Protein AF-A0A017SUZ9-F1 (afdb_monomer)

Sequence (168 aa):
MDVQIIYPERRPVWQGVAPHAGSNPLCAVPVLDVAAHLEAFRHGGAYILPESHFHRFVRGRATLGDPTGQFMATCATMDGILAACAGRVALLKRWLGIPPSTWNEPLYRVDVREPLRYRARLPTGAERGANAAFLRGGFTCGGLPEIVTDPFPSSAATISALFPGPQR

Organism: NCBI:txid1192034

Structure (mmCIF, N/CA/C/O backbone):
data_AF-A0A017SUZ9-F1
#
_entry.id   AF-A0A017SUZ9-F1
#
loop_
_atom_site.group_PDB
_atom_site.id
_atom_site.type_symbol
_atom_site.label_atom_id
_atom_site.label_alt_id
_atom_site.label_comp_id
_atom_site.label_asym_id
_atom_site.label_entity_id
_atom_site.label_seq_id
_atom_site.pdbx_PDB_ins_code
_atom_site.Cartn_x
_atom_site.Cartn_y
_atom_site.Cartn_z
_atom_site.occupancy
_atom_site.B_iso_or_equiv
_atom_site.auth_seq_id
_atom_site.auth_comp_id
_atom_site.auth_asym_id
_atom_site.auth_atom_id
_atom_site.pdbx_PDB_model_num
ATOM 1 N N . MET A 1 1 ? 46.407 -35.094 1.528 1.00 39.59 1 MET A N 1
ATOM 2 C CA . MET A 1 1 ? 46.984 -33.846 0.988 1.00 39.59 1 MET A CA 1
ATOM 3 C C . MET A 1 1 ? 45.814 -32.913 0.765 1.00 39.59 1 MET A C 1
ATOM 5 O O . MET A 1 1 ? 45.142 -33.031 -0.249 1.00 39.59 1 MET A O 1
ATOM 9 N N . ASP A 1 2 ? 45.507 -32.102 1.774 1.00 31.84 2 ASP A N 1
ATOM 10 C CA . ASP A 1 2 ? 44.379 -31.170 1.770 1.00 31.84 2 ASP A CA 1
ATOM 11 C C . ASP A 1 2 ? 44.820 -29.819 1.211 1.00 31.84 2 ASP A C 1
ATOM 13 O O . ASP A 1 2 ? 45.823 -29.256 1.650 1.00 31.84 2 ASP A O 1
ATOM 17 N N . VAL A 1 3 ? 44.067 -29.298 0.243 1.00 33.66 3 VAL A N 1
ATOM 18 C CA . VAL A 1 3 ? 44.241 -27.947 -0.301 1.00 33.66 3 VAL A CA 1
ATOM 19 C C . VAL A 1 3 ? 43.093 -27.087 0.218 1.00 33.66 3 VAL A C 1
ATOM 21 O O . VAL A 1 3 ? 41.942 -27.273 -0.171 1.00 33.66 3 VAL A O 1
ATOM 24 N N . GLN A 1 4 ? 43.410 -26.141 1.105 1.00 31.12 4 GLN A N 1
ATOM 25 C CA . GLN A 1 4 ? 42.502 -25.064 1.495 1.00 31.12 4 GLN A CA 1
ATOM 26 C C . GLN A 1 4 ? 42.505 -23.966 0.423 1.00 31.12 4 GLN A C 1
ATOM 28 O O . GLN A 1 4 ? 43.560 -23.454 0.051 1.00 31.12 4 GLN A O 1
ATOM 33 N N . ILE A 1 5 ? 41.318 -23.587 -0.055 1.00 36.19 5 ILE A N 1
ATOM 34 C CA . ILE A 1 5 ? 41.118 -22.453 -0.965 1.00 36.19 5 ILE A CA 1
ATOM 35 C C . ILE A 1 5 ? 40.843 -21.202 -0.122 1.00 36.19 5 ILE A C 1
ATOM 37 O O . ILE A 1 5 ? 39.828 -21.117 0.565 1.00 36.19 5 ILE A O 1
ATOM 41 N N . ILE A 1 6 ? 41.756 -20.233 -0.188 1.00 34.44 6 ILE A N 1
ATOM 42 C CA . ILE A 1 6 ? 41.632 -18.897 0.409 1.00 34.44 6 ILE A CA 1
ATOM 43 C C . ILE A 1 6 ? 41.013 -17.965 -0.644 1.00 34.44 6 ILE A C 1
ATOM 45 O O . ILE A 1 6 ? 41.578 -17.805 -1.725 1.00 34.44 6 ILE A O 1
ATOM 49 N N . TYR A 1 7 ? 39.882 -17.323 -0.339 1.00 29.50 7 TYR A N 1
ATOM 50 C CA . TYR A 1 7 ? 39.333 -16.228 -1.153 1.00 29.50 7 TYR A CA 1
ATOM 51 C C . TYR A 1 7 ? 39.789 -14.870 -0.591 1.00 29.50 7 TYR A C 1
ATOM 53 O O . TYR A 1 7 ? 39.617 -14.640 0.606 1.00 29.50 7 TYR A O 1
ATOM 61 N N . PRO A 1 8 ? 40.330 -13.945 -1.408 1.00 34.38 8 PRO A N 1
ATOM 62 C CA . PRO A 1 8 ? 40.618 -12.588 -0.960 1.00 34.38 8 PRO A CA 1
ATOM 63 C C . PRO A 1 8 ? 39.375 -11.690 -1.066 1.00 34.38 8 PRO A C 1
ATOM 65 O O . PRO A 1 8 ? 38.715 -11.632 -2.106 1.00 34.38 8 PRO A O 1
ATOM 68 N N . GLU A 1 9 ? 39.091 -10.939 0.000 1.00 37.06 9 GLU A N 1
ATOM 69 C CA . GLU A 1 9 ? 38.116 -9.846 0.007 1.00 37.06 9 GLU A CA 1
ATOM 70 C C . GLU A 1 9 ? 38.502 -8.768 -1.022 1.00 37.06 9 GLU A C 1
ATOM 72 O O . GLU A 1 9 ? 39.598 -8.207 -0.981 1.00 37.06 9 GLU A O 1
ATOM 77 N N . ARG A 1 10 ? 37.582 -8.424 -1.931 1.00 36.75 10 ARG A N 1
ATOM 78 C CA . ARG A 1 10 ? 37.679 -7.217 -2.762 1.00 36.75 10 ARG A CA 1
ATOM 79 C C . ARG A 1 10 ? 36.547 -6.265 -2.399 1.00 36.75 10 ARG A C 1
ATOM 81 O O . ARG A 1 10 ? 35.397 -6.488 -2.763 1.00 36.75 10 ARG A O 1
ATOM 88 N N . ARG A 1 11 ? 36.887 -5.178 -1.703 1.00 30.95 11 ARG A N 1
ATOM 89 C CA . ARG A 1 11 ? 36.020 -4.001 -1.568 1.00 30.95 11 ARG A CA 1
ATOM 90 C C . ARG A 1 11 ? 36.032 -3.217 -2.886 1.00 30.95 11 ARG A C 1
ATOM 92 O O . ARG A 1 11 ? 37.127 -2.910 -3.359 1.00 30.95 11 ARG A O 1
ATOM 99 N N . PRO A 1 12 ? 34.885 -2.819 -3.460 1.00 34.09 12 PRO A N 1
ATOM 100 C CA . PRO A 1 12 ? 34.882 -1.790 -4.482 1.00 34.09 12 PRO A CA 1
ATOM 101 C C . PRO A 1 12 ? 34.879 -0.407 -3.824 1.00 34.09 12 PRO A C 1
ATOM 103 O O . PRO A 1 12 ? 34.010 -0.071 -3.020 1.00 34.09 12 PRO A O 1
ATOM 106 N N . VAL A 1 13 ? 35.880 0.388 -4.191 1.00 29.38 13 VAL A N 1
ATOM 107 C CA . VAL A 1 13 ? 35.934 1.836 -3.988 1.00 29.38 13 VAL A CA 1
ATOM 108 C C . VAL A 1 13 ? 35.026 2.473 -5.041 1.00 29.38 13 VAL A C 1
ATOM 110 O O . VAL A 1 13 ? 35.291 2.326 -6.230 1.00 29.38 13 VAL A O 1
ATOM 113 N N . TRP A 1 14 ? 33.980 3.189 -4.627 1.00 30.53 14 TRP A N 1
ATOM 114 C CA . TRP A 1 14 ? 33.217 4.065 -5.521 1.00 30.53 14 TRP A CA 1
ATOM 115 C C . TRP A 1 14 ? 33.571 5.523 -5.222 1.00 30.53 14 TRP A C 1
ATOM 117 O O . TRP A 1 14 ? 33.197 6.069 -4.185 1.00 30.53 14 TRP A O 1
ATOM 127 N N . GLN A 1 15 ? 34.329 6.138 -6.134 1.00 27.66 15 GLN A N 1
ATOM 128 C CA . GLN A 1 15 ? 34.537 7.583 -6.209 1.00 27.66 15 GLN A CA 1
ATOM 129 C C . GLN A 1 15 ? 33.489 8.198 -7.150 1.00 27.66 15 GLN A C 1
ATOM 131 O O . GLN A 1 15 ? 33.352 7.748 -8.282 1.00 27.66 15 GLN A O 1
ATOM 136 N N . GLY A 1 16 ? 32.814 9.254 -6.679 1.00 29.70 16 GLY A N 1
ATOM 137 C CA . GLY A 1 16 ? 32.146 10.275 -7.499 1.00 29.70 16 GLY A CA 1
ATOM 138 C C . GLY A 1 16 ? 30.773 9.908 -8.072 1.00 29.70 16 GLY A C 1
ATOM 139 O O . GLY A 1 16 ? 30.686 9.259 -9.101 1.00 29.70 16 GLY A O 1
ATOM 140 N N . VAL A 1 17 ? 29.687 10.332 -7.421 1.00 30.45 17 VAL A N 1
ATOM 141 C CA . VAL A 1 17 ? 28.897 11.557 -7.688 1.00 30.45 17 VAL A CA 1
ATOM 142 C C . VAL A 1 17 ? 27.798 11.569 -6.619 1.00 30.45 17 VAL A C 1
ATOM 144 O O . VAL A 1 17 ? 26.992 10.647 -6.544 1.00 30.45 17 VAL A O 1
ATOM 147 N N . ALA A 1 18 ? 27.776 12.580 -5.751 1.00 35.94 18 ALA A N 1
ATOM 148 C CA . ALA A 1 18 ? 26.728 12.717 -4.744 1.00 35.94 18 ALA A CA 1
ATOM 149 C C . ALA A 1 18 ? 25.444 13.267 -5.388 1.00 35.94 18 ALA A C 1
ATOM 151 O O . ALA A 1 18 ? 25.492 14.358 -5.959 1.00 35.94 18 ALA A O 1
ATOM 152 N N . PRO A 1 19 ? 24.280 12.608 -5.259 1.00 36.91 19 PRO A N 1
ATOM 153 C CA . PRO A 1 19 ? 23.023 13.326 -5.278 1.00 36.91 19 PRO A CA 1
ATOM 154 C C . PRO A 1 19 ? 22.794 13.896 -3.876 1.00 36.91 19 PRO A C 1
ATOM 156 O O . PRO A 1 19 ? 23.006 13.217 -2.871 1.00 36.91 19 PRO A O 1
ATOM 159 N N . HIS A 1 20 ? 22.377 15.157 -3.802 1.00 37.03 20 HIS A N 1
ATOM 160 C CA . HIS A 1 20 ? 21.958 15.810 -2.566 1.00 37.03 20 HIS A CA 1
ATOM 161 C C . HIS A 1 20 ? 20.709 15.121 -1.987 1.00 37.03 20 HIS A C 1
ATOM 163 O O . HIS A 1 20 ? 19.588 15.594 -2.142 1.00 37.03 20 HIS A O 1
ATOM 169 N N . ALA A 1 21 ? 20.902 13.984 -1.322 1.00 41.47 21 ALA A N 1
ATOM 170 C CA . ALA A 1 21 ? 19.959 13.432 -0.371 1.00 41.47 21 ALA A CA 1
ATOM 171 C C . ALA A 1 21 ? 20.215 14.140 0.961 1.00 41.47 21 ALA A C 1
ATOM 173 O O . ALA A 1 21 ? 21.327 14.091 1.491 1.00 41.47 21 ALA A O 1
ATOM 174 N N . GLY A 1 22 ? 19.199 14.824 1.490 1.00 40.34 22 GLY A N 1
ATOM 175 C CA . GLY A 1 22 ? 19.220 15.285 2.873 1.00 40.34 22 GLY A CA 1
ATOM 176 C C . GLY A 1 22 ? 19.655 14.125 3.768 1.00 40.34 22 GLY A C 1
ATOM 177 O O . GLY A 1 22 ? 19.117 13.024 3.678 1.00 40.34 22 GLY A O 1
ATOM 178 N N . SER A 1 23 ? 20.694 14.360 4.557 1.00 41.84 23 SER A N 1
ATOM 179 C CA . SER A 1 23 ? 21.449 13.384 5.338 1.00 41.84 23 SER A CA 1
ATOM 180 C C . SER A 1 2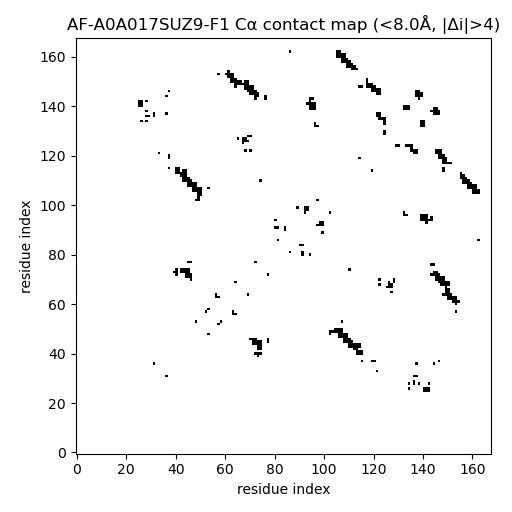3 ? 20.607 12.738 6.445 1.00 41.84 23 SER A C 1
ATOM 182 O O . SER A 1 23 ? 20.750 13.067 7.620 1.00 41.84 23 SER A O 1
ATOM 184 N N . ASN A 1 24 ? 19.721 11.813 6.074 1.00 48.78 24 ASN A N 1
ATOM 185 C CA . ASN A 1 24 ? 19.112 10.855 6.985 1.00 48.78 24 ASN A CA 1
ATOM 186 C C . ASN A 1 24 ? 19.775 9.484 6.749 1.00 48.78 24 ASN A C 1
ATOM 188 O O . ASN A 1 24 ? 19.545 8.882 5.701 1.00 48.78 24 ASN A O 1
ATOM 192 N N . PRO A 1 25 ? 20.588 8.967 7.688 1.00 52.00 25 PRO A N 1
ATOM 193 C CA . PRO A 1 25 ? 21.258 7.673 7.534 1.00 52.00 25 PRO A CA 1
ATOM 194 C C . PRO A 1 25 ? 20.288 6.480 7.442 1.00 52.00 25 PRO A C 1
ATOM 196 O O . PRO A 1 25 ? 20.710 5.394 7.060 1.00 52.00 25 PRO A O 1
ATOM 199 N N . LEU A 1 26 ? 18.993 6.675 7.728 1.00 49.41 26 LEU A N 1
ATOM 200 C CA . LEU A 1 26 ? 17.940 5.680 7.477 1.00 49.41 26 LEU A CA 1
ATOM 201 C C . LEU A 1 26 ? 17.598 5.514 5.982 1.00 49.41 26 LEU A C 1
ATOM 203 O O . LEU A 1 26 ? 16.946 4.546 5.616 1.00 49.41 26 LEU A O 1
ATOM 207 N N . CYS A 1 27 ? 18.046 6.433 5.121 1.00 51.75 27 CYS A N 1
ATOM 208 C CA . CYS A 1 27 ? 17.716 6.476 3.694 1.00 51.75 27 CYS A CA 1
ATOM 209 C C . CYS A 1 27 ? 18.763 5.800 2.783 1.00 51.75 27 CYS A C 1
ATOM 211 O O . CYS A 1 27 ? 18.738 6.002 1.569 1.00 51.75 27 CYS A O 1
ATOM 213 N N . ALA A 1 28 ? 19.721 5.046 3.331 1.00 56.34 28 ALA A N 1
ATOM 214 C CA . ALA A 1 28 ? 20.692 4.313 2.520 1.00 56.34 28 ALA A CA 1
ATOM 215 C C . ALA A 1 28 ? 20.024 3.099 1.850 1.00 56.34 28 ALA A C 1
ATOM 217 O O . ALA A 1 28 ? 19.391 2.290 2.525 1.00 56.34 28 ALA A O 1
ATOM 218 N N . VAL A 1 29 ? 20.179 2.961 0.530 1.00 57.81 29 VAL A N 1
ATOM 219 C CA . VAL A 1 29 ? 19.529 1.898 -0.252 1.00 57.81 29 VAL A CA 1
ATOM 220 C C . VAL A 1 29 ? 20.558 0.818 -0.620 1.00 57.81 29 VAL A C 1
ATOM 222 O O . VAL A 1 29 ? 21.597 1.159 -1.192 1.00 57.81 29 VAL A O 1
ATOM 225 N N . PRO A 1 30 ? 20.328 -0.468 -0.295 1.00 64.12 30 PRO A N 1
ATOM 226 C CA . PRO A 1 30 ? 21.228 -1.553 -0.685 1.00 64.12 30 PRO A CA 1
ATOM 227 C C . PRO A 1 30 ? 21.167 -1.833 -2.197 1.00 64.12 30 PRO A C 1
ATOM 229 O O . PRO A 1 30 ? 20.215 -1.454 -2.879 1.00 64.12 30 PRO A O 1
ATOM 232 N N . VAL A 1 31 ? 22.174 -2.540 -2.728 1.00 66.31 31 VAL A N 1
ATOM 233 C CA . VAL A 1 31 ? 22.091 -3.129 -4.078 1.00 66.31 31 VAL A CA 1
ATOM 234 C C . VAL A 1 31 ? 20.931 -4.123 -4.093 1.00 66.31 31 VAL A C 1
ATOM 236 O O . VAL A 1 31 ? 20.873 -5.011 -3.244 1.00 66.31 31 VAL A O 1
ATOM 239 N N . LEU A 1 32 ? 20.010 -3.960 -5.043 1.00 80.12 32 LEU A N 1
ATOM 240 C CA . LEU A 1 32 ? 18.763 -4.711 -5.076 1.00 80.12 32 LEU A CA 1
ATOM 241 C C . LEU A 1 32 ? 18.797 -5.852 -6.097 1.00 80.12 32 LEU A C 1
ATOM 243 O O . LEU A 1 32 ? 18.943 -5.611 -7.295 1.00 80.12 32 LEU A O 1
ATOM 247 N N . ASP A 1 33 ? 18.556 -7.078 -5.631 1.00 89.38 33 ASP A N 1
ATOM 248 C CA . ASP A 1 33 ? 18.053 -8.153 -6.488 1.00 89.38 33 ASP A CA 1
ATOM 249 C C . ASP A 1 33 ? 16.550 -7.940 -6.704 1.00 89.38 33 ASP A C 1
ATOM 251 O O . ASP A 1 33 ? 15.731 -8.157 -5.809 1.00 89.38 33 ASP A O 1
ATOM 255 N N . VAL A 1 34 ? 16.190 -7.480 -7.902 1.00 90.00 34 VAL A N 1
ATOM 256 C CA . VAL A 1 34 ? 14.806 -7.138 -8.248 1.00 90.00 34 VAL A CA 1
ATOM 257 C C . VAL A 1 34 ? 13.893 -8.363 -8.212 1.00 90.00 34 VAL A C 1
ATOM 259 O O . VAL A 1 34 ? 12.739 -8.242 -7.804 1.00 90.00 34 VAL A O 1
ATOM 262 N N . ALA A 1 35 ? 14.384 -9.536 -8.616 1.00 92.12 35 ALA A N 1
ATOM 263 C CA . ALA A 1 35 ? 13.568 -10.744 -8.645 1.00 92.12 35 ALA A CA 1
ATOM 264 C C . ALA A 1 35 ? 13.239 -11.197 -7.220 1.00 92.12 35 ALA A C 1
ATOM 266 O O . ALA A 1 35 ? 12.069 -11.397 -6.896 1.00 92.12 35 ALA A O 1
ATOM 267 N N . ALA A 1 36 ? 14.251 -11.265 -6.350 1.00 92.31 36 ALA A N 1
ATOM 268 C CA . ALA A 1 36 ? 14.053 -11.589 -4.939 1.00 92.31 36 ALA A CA 1
ATOM 269 C C . ALA A 1 36 ? 13.160 -10.556 -4.228 1.00 92.31 36 ALA A C 1
ATOM 271 O O . ALA A 1 36 ? 12.312 -10.921 -3.413 1.00 92.31 36 ALA A O 1
ATOM 272 N N . HIS A 1 37 ? 13.308 -9.271 -4.569 1.00 94.38 37 HIS A N 1
ATOM 273 C CA . HIS A 1 37 ? 12.487 -8.198 -4.008 1.00 94.38 37 HIS A CA 1
ATOM 274 C C . HIS A 1 37 ? 11.010 -8.343 -4.351 1.00 94.38 37 HIS A C 1
ATOM 276 O O . HIS A 1 37 ? 10.160 -8.262 -3.469 1.00 94.38 37 HIS A O 1
ATOM 282 N N . LEU A 1 38 ? 10.692 -8.574 -5.628 1.00 95.94 38 LEU A N 1
ATOM 283 C CA . LEU A 1 38 ? 9.312 -8.793 -6.056 1.00 95.94 38 LEU A CA 1
ATOM 284 C C . LEU A 1 38 ? 8.747 -10.078 -5.441 1.00 95.94 38 LEU A C 1
ATOM 286 O O . LEU A 1 38 ? 7.605 -10.082 -4.987 1.00 95.94 38 LEU A O 1
ATOM 290 N N . GLU A 1 39 ? 9.545 -11.142 -5.344 1.00 95.06 39 GLU A N 1
ATOM 291 C CA . GLU A 1 39 ? 9.103 -12.414 -4.765 1.00 95.06 39 GLU A CA 1
ATOM 292 C C . GLU A 1 39 ? 8.674 -12.281 -3.293 1.00 95.06 39 GLU A C 1
ATOM 294 O O . GLU A 1 39 ? 7.766 -12.990 -2.853 1.00 95.06 39 GLU A O 1
ATOM 299 N N . ALA A 1 40 ? 9.211 -11.309 -2.545 1.00 96.00 40 ALA A N 1
ATOM 300 C CA . ALA A 1 40 ? 8.761 -11.006 -1.183 1.00 96.00 40 ALA A CA 1
ATOM 301 C C . ALA A 1 40 ? 7.257 -10.653 -1.098 1.00 96.00 40 ALA A C 1
ATOM 303 O O . ALA A 1 40 ? 6.637 -10.809 -0.046 1.00 96.00 40 ALA A O 1
ATOM 304 N N . PHE A 1 41 ? 6.646 -10.227 -2.208 1.00 98.00 41 PHE A N 1
ATOM 305 C CA . PHE A 1 41 ? 5.225 -9.883 -2.306 1.00 98.00 41 PHE A CA 1
ATOM 306 C C . PHE A 1 41 ? 4.334 -11.056 -2.739 1.00 98.00 41 PHE A C 1
ATOM 308 O O . PHE A 1 41 ? 3.117 -10.882 -2.858 1.00 98.00 41 PHE A O 1
ATOM 315 N N . ARG A 1 42 ? 4.891 -12.266 -2.920 1.00 97.19 42 ARG A N 1
ATOM 316 C CA . ARG A 1 42 ? 4.139 -13.508 -3.199 1.00 97.19 42 ARG A CA 1
ATOM 317 C C . ARG A 1 42 ? 2.932 -13.682 -2.279 1.00 97.19 42 ARG A C 1
ATOM 319 O O . ARG A 1 42 ? 1.876 -14.130 -2.717 1.00 97.19 42 ARG A O 1
ATOM 326 N N . HIS A 1 43 ? 3.106 -13.359 -1.000 1.00 96.75 43 HIS A N 1
ATOM 327 C CA . HIS A 1 43 ? 2.114 -13.604 0.047 1.00 96.75 43 HIS A CA 1
ATOM 328 C C . HIS A 1 43 ? 1.195 -12.407 0.326 1.00 96.75 43 HIS A C 1
ATOM 330 O O . HIS A 1 43 ? 0.417 -12.447 1.275 1.00 96.75 43 HIS A O 1
ATOM 336 N N . GLY A 1 44 ? 1.243 -11.369 -0.511 1.00 98.00 44 GLY A N 1
ATOM 337 C CA . GLY A 1 44 ? 0.355 -10.215 -0.417 1.00 98.00 44 GLY A CA 1
ATOM 338 C C . GLY A 1 44 ? 1.091 -8.893 -0.243 1.00 98.00 44 GLY A C 1
ATOM 339 O O . GLY A 1 44 ? 2.207 -8.828 0.280 1.00 98.00 44 GLY A O 1
ATOM 340 N N . GLY A 1 45 ? 0.428 -7.831 -0.692 1.00 98.44 45 GLY A N 1
ATOM 341 C CA . GLY A 1 45 ? 0.857 -6.450 -0.511 1.00 98.44 45 GLY A CA 1
ATOM 342 C C . GLY A 1 45 ? -0.132 -5.710 0.378 1.00 98.44 45 GLY A C 1
ATOM 343 O O . GLY A 1 45 ? -1.321 -6.002 0.346 1.00 98.44 45 GLY A O 1
ATOM 344 N N . ALA A 1 46 ? 0.341 -4.747 1.154 1.00 98.44 46 ALA A N 1
ATOM 345 C CA . ALA A 1 46 ? -0.483 -3.934 2.026 1.00 98.44 46 ALA A CA 1
ATOM 346 C C . ALA A 1 46 ? -0.130 -2.456 1.886 1.00 98.44 46 ALA A C 1
ATOM 348 O O . ALA A 1 46 ? 1.035 -2.080 1.735 1.00 98.44 46 ALA A O 1
ATOM 349 N N . TYR A 1 47 ? -1.143 -1.606 1.990 1.00 97.94 47 TYR A N 1
ATOM 350 C CA . TYR A 1 47 ? -0.956 -0.166 2.106 1.00 97.94 47 TYR A CA 1
ATOM 351 C C . TYR A 1 47 ? -1.951 0.433 3.092 1.00 97.94 47 TYR A C 1
ATOM 353 O O . TYR A 1 47 ? -2.983 -0.158 3.416 1.00 97.94 47 TYR A O 1
ATOM 361 N N . ILE A 1 48 ? -1.602 1.611 3.599 1.00 97.44 48 ILE A N 1
ATOM 362 C CA . ILE A 1 48 ? -2.416 2.360 4.550 1.00 97.44 48 ILE A CA 1
ATOM 363 C C . ILE A 1 48 ? -2.845 3.660 3.895 1.00 97.44 48 ILE A C 1
ATOM 365 O O . ILE A 1 48 ? -2.090 4.280 3.145 1.00 97.44 48 ILE A O 1
ATOM 369 N N . LEU A 1 49 ? -4.073 4.061 4.181 1.00 96.94 49 LEU A N 1
ATOM 370 C CA . LEU A 1 49 ? -4.632 5.315 3.720 1.00 96.94 49 LEU A CA 1
ATOM 371 C C . LEU A 1 49 ? -5.529 5.926 4.800 1.00 96.94 49 LEU A C 1
ATOM 373 O O . LEU A 1 49 ? -6.079 5.202 5.633 1.00 96.94 49 LEU A O 1
ATOM 377 N N . PRO A 1 50 ? -5.672 7.253 4.811 1.00 96.25 50 PRO A N 1
ATOM 378 C CA . PRO A 1 50 ? -6.476 7.930 5.811 1.00 96.25 50 PRO A CA 1
ATOM 379 C C . PRO A 1 50 ? -7.970 7.894 5.417 1.00 96.25 50 PRO A C 1
ATOM 381 O O . PRO A 1 50 ? -8.309 7.679 4.250 1.00 96.25 50 PRO A O 1
ATOM 384 N N . GLU A 1 51 ? -8.880 8.031 6.379 1.00 96.31 51 GLU A N 1
ATOM 385 C CA . GLU A 1 51 ? -10.332 7.846 6.204 1.00 96.31 51 GLU A CA 1
ATOM 386 C C . GLU A 1 51 ? -10.934 8.624 5.026 1.00 96.31 51 GLU A C 1
ATOM 388 O O . GLU A 1 51 ? -11.740 8.092 4.254 1.00 96.31 51 GLU A O 1
ATOM 393 N N . SER A 1 52 ? -10.496 9.863 4.820 1.00 96.62 52 SER A N 1
ATOM 394 C CA . SER A 1 52 ? -10.935 10.680 3.689 1.00 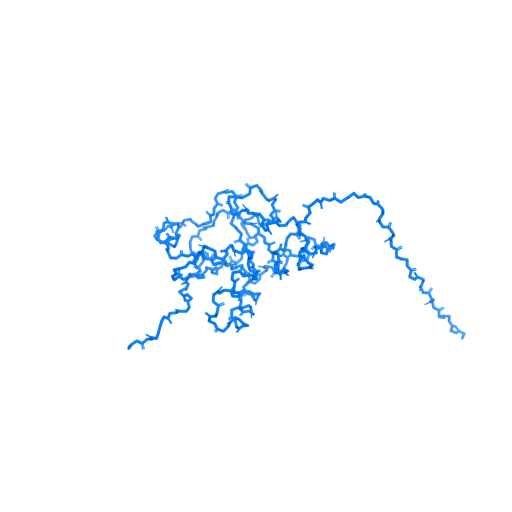96.62 52 SER A CA 1
ATOM 395 C C . SER A 1 52 ? -10.615 10.017 2.341 1.00 96.62 52 SER A C 1
ATOM 397 O O . SER A 1 52 ? -11.441 10.020 1.422 1.00 96.62 52 SER A O 1
ATOM 399 N N . HIS A 1 53 ? -9.449 9.375 2.220 1.00 96.44 53 HIS A N 1
ATOM 400 C CA . HIS A 1 53 ? -9.060 8.626 1.027 1.00 96.44 53 HIS A CA 1
ATOM 401 C C . HIS A 1 53 ? -9.859 7.329 0.896 1.00 96.44 53 HIS A C 1
ATOM 403 O O . HIS A 1 53 ? -10.202 6.946 -0.223 1.00 96.44 53 HIS A O 1
ATOM 409 N N . PHE A 1 54 ? -10.205 6.680 2.012 1.00 97.38 54 PHE A N 1
ATOM 410 C CA . PHE A 1 54 ? -11.027 5.470 1.996 1.00 97.38 54 PHE A CA 1
ATOM 411 C C . PHE A 1 54 ? -12.388 5.781 1.382 1.00 97.38 54 PHE A C 1
ATOM 413 O O . PHE A 1 54 ? -12.806 5.137 0.419 1.00 97.38 54 PHE A O 1
ATOM 420 N N . HIS A 1 55 ? -13.050 6.828 1.868 1.00 97.25 55 HIS A N 1
ATOM 421 C CA . HIS A 1 55 ? -14.347 7.234 1.342 1.00 97.25 55 HIS A CA 1
ATOM 422 C C . HIS A 1 55 ? -14.290 7.695 -0.114 1.00 97.25 55 HIS A C 1
ATOM 424 O O . HIS A 1 55 ? -15.211 7.414 -0.879 1.00 97.25 55 HIS A O 1
ATOM 430 N N . ARG A 1 56 ? -13.210 8.367 -0.521 1.00 96.88 56 ARG A N 1
ATOM 431 C CA . ARG A 1 56 ? -13.092 8.920 -1.873 1.00 96.88 56 ARG A CA 1
ATOM 432 C C . ARG A 1 56 ? -12.722 7.876 -2.931 1.00 96.88 56 ARG A C 1
ATOM 434 O O . ARG A 1 56 ? -13.291 7.884 -4.031 1.00 96.88 56 ARG A O 1
ATOM 441 N N . PHE A 1 57 ? -11.765 7.007 -2.614 1.00 96.62 57 PHE A N 1
ATOM 442 C CA . PHE A 1 57 ? -11.069 6.161 -3.588 1.00 96.62 57 PHE A CA 1
ATOM 443 C C . PHE A 1 57 ? -11.280 4.661 -3.387 1.00 96.62 57 PHE A C 1
ATOM 445 O O . PHE A 1 57 ? -10.918 3.895 -4.273 1.00 96.62 57 PHE A O 1
ATOM 452 N N . VAL A 1 58 ? -11.867 4.229 -2.267 1.00 97.25 58 VAL A N 1
ATOM 453 C CA . VAL A 1 58 ? -12.004 2.799 -1.952 1.00 97.25 58 VAL A CA 1
ATOM 454 C C . VAL A 1 58 ? -13.464 2.386 -1.793 1.00 97.25 58 VAL A C 1
ATOM 456 O O . VAL A 1 58 ? -13.928 1.464 -2.463 1.00 97.25 58 VAL A O 1
ATOM 459 N N . ARG A 1 59 ? -14.221 3.076 -0.937 1.00 96.75 59 ARG A N 1
ATOM 460 C CA . ARG A 1 59 ? -15.600 2.705 -0.607 1.00 96.75 59 ARG A CA 1
ATOM 461 C C . ARG A 1 59 ? -16.484 2.692 -1.859 1.00 96.75 59 ARG A C 1
ATOM 463 O O . ARG A 1 59 ? -16.626 3.701 -2.542 1.00 96.75 59 ARG A O 1
ATOM 470 N N . GLY A 1 60 ? -17.095 1.539 -2.137 1.00 96.94 60 GLY A N 1
ATOM 471 C CA . GLY A 1 60 ? -18.012 1.354 -3.267 1.00 96.94 60 GLY A CA 1
ATOM 472 C C . GLY A 1 60 ? -17.344 1.344 -4.648 1.00 96.94 60 GLY A C 1
ATOM 473 O O . GLY A 1 60 ? -18.047 1.401 -5.654 1.00 96.94 60 GLY A O 1
ATOM 474 N N . ARG A 1 61 ? -16.008 1.287 -4.730 1.00 97.75 61 ARG A N 1
ATOM 475 C CA . ARG A 1 61 ? -15.292 1.216 -6.009 1.00 97.75 61 ARG A CA 1
ATOM 476 C C . ARG A 1 61 ? -15.114 -0.232 -6.465 1.00 97.75 61 ARG A C 1
ATOM 478 O O . ARG A 1 61 ? -14.807 -1.116 -5.667 1.00 97.75 61 ARG A O 1
ATOM 485 N N . ALA A 1 62 ? -15.275 -0.463 -7.767 1.00 97.94 62 ALA A N 1
ATOM 486 C CA . ALA A 1 62 ? -14.989 -1.754 -8.399 1.00 97.94 62 ALA A CA 1
ATOM 487 C C . ALA A 1 62 ? -13.485 -1.970 -8.637 1.00 97.94 62 ALA A C 1
ATOM 489 O O . ALA A 1 62 ? -13.018 -3.105 -8.631 1.00 97.94 62 ALA A O 1
ATOM 490 N N . THR A 1 63 ? -12.734 -0.880 -8.801 1.00 98.12 63 THR A N 1
ATOM 491 C CA . THR A 1 63 ? -11.289 -0.877 -9.045 1.00 98.12 63 THR A CA 1
ATOM 492 C C . THR A 1 63 ? -10.612 0.026 -8.023 1.00 98.12 63 THR A C 1
ATOM 494 O O . THR A 1 63 ? -11.098 1.127 -7.758 1.00 98.12 63 THR A O 1
ATOM 497 N N . LEU A 1 64 ? -9.509 -0.447 -7.454 1.00 98.38 64 LEU A N 1
ATOM 498 C CA . LEU A 1 64 ? -8.698 0.221 -6.443 1.00 98.38 64 LEU A CA 1
ATOM 499 C C . LEU A 1 64 ? -7.293 0.500 -6.986 1.00 98.38 64 LEU A C 1
ATOM 501 O O . LEU A 1 64 ? -6.852 -0.140 -7.936 1.00 98.38 64 LEU A O 1
ATOM 505 N N . GLY A 1 65 ? -6.587 1.424 -6.339 1.00 97.06 65 GLY A N 1
ATOM 506 C CA . GLY A 1 65 ? -5.229 1.824 -6.702 1.00 97.06 65 GLY A CA 1
ATOM 507 C C . GLY A 1 65 ? -5.174 3.108 -7.531 1.00 97.06 65 GLY A C 1
ATOM 508 O O . GLY A 1 65 ? -6.099 3.430 -8.279 1.00 97.06 65 GLY A O 1
ATOM 509 N N . ASP A 1 66 ? -4.086 3.863 -7.380 1.00 96.56 66 ASP A N 1
ATOM 510 C CA . ASP A 1 66 ? -3.835 5.050 -8.197 1.00 96.56 66 ASP A CA 1
ATOM 511 C C . ASP A 1 66 ? -3.427 4.637 -9.629 1.00 96.56 66 ASP A C 1
ATOM 513 O O . ASP A 1 66 ? -2.548 3.787 -9.783 1.00 96.56 66 ASP A O 1
ATOM 517 N N . PRO A 1 67 ? -4.006 5.237 -10.688 1.00 95.50 67 PRO A N 1
ATOM 518 C CA . PRO A 1 67 ? -3.651 4.927 -12.076 1.00 95.50 67 PRO A CA 1
ATOM 519 C C . PRO A 1 67 ? -2.175 5.142 -12.433 1.00 95.50 67 PRO A C 1
ATOM 521 O O . PRO A 1 67 ? -1.700 4.575 -13.412 1.00 95.50 67 PRO A O 1
ATOM 524 N N . THR A 1 68 ? -1.454 5.972 -11.676 1.00 96.38 68 THR A N 1
ATOM 525 C CA . THR A 1 68 ? -0.012 6.187 -11.864 1.00 96.38 68 THR A CA 1
ATOM 526 C C . THR A 1 68 ? 0.834 5.092 -11.206 1.00 96.38 68 THR A C 1
ATOM 528 O O . THR A 1 68 ? 1.962 4.858 -11.633 1.00 96.38 68 THR A O 1
ATOM 531 N N . GLY A 1 69 ? 0.278 4.373 -10.228 1.00 97.38 69 GLY A N 1
ATOM 532 C CA . GLY A 1 69 ? 0.931 3.300 -9.485 1.00 97.38 69 GLY A CA 1
ATOM 533 C C . GLY A 1 69 ? 0.519 3.307 -8.012 1.00 97.38 69 GLY A C 1
ATOM 534 O O . GLY A 1 69 ? 0.732 4.293 -7.307 1.00 97.38 69 GLY A O 1
ATOM 535 N N . GLN A 1 70 ? -0.049 2.204 -7.521 1.00 97.88 70 GLN A N 1
ATOM 536 C CA . GLN A 1 70 ? -0.394 2.047 -6.108 1.00 97.88 70 GLN A CA 1
ATOM 537 C C . GLN A 1 70 ? 0.791 1.493 -5.321 1.00 97.88 70 GLN A C 1
ATOM 539 O O . GLN A 1 70 ? 1.129 0.320 -5.477 1.00 97.88 70 GLN A O 1
ATOM 544 N N . PHE A 1 71 ? 1.365 2.321 -4.448 1.00 97.38 71 PHE A N 1
ATOM 545 C CA . PHE A 1 71 ? 2.409 1.921 -3.503 1.00 97.38 71 PHE A CA 1
ATOM 546 C C . PHE A 1 71 ? 1.910 0.865 -2.515 1.00 97.38 71 PHE A C 1
ATOM 548 O O . PHE A 1 71 ? 0.789 0.981 -2.006 1.00 97.38 71 PHE A O 1
ATOM 555 N N . MET A 1 72 ? 2.745 -0.139 -2.238 1.00 97.38 72 MET A N 1
ATOM 556 C CA . MET A 1 72 ? 2.488 -1.217 -1.281 1.00 97.38 72 MET A CA 1
ATOM 557 C C . MET A 1 72 ? 3.787 -1.687 -0.624 1.00 97.38 72 MET A C 1
ATOM 559 O O . MET A 1 72 ? 4.802 -1.829 -1.303 1.00 97.38 72 MET A O 1
ATOM 563 N N . ALA A 1 73 ? 3.720 -2.018 0.665 1.00 97.44 73 ALA A N 1
ATOM 564 C CA . ALA A 1 73 ? 4.701 -2.869 1.340 1.00 97.44 73 ALA A CA 1
ATOM 565 C C . ALA A 1 73 ? 4.207 -4.325 1.374 1.00 97.44 73 ALA A C 1
ATOM 567 O O . ALA A 1 73 ? 3.078 -4.594 0.967 1.00 97.44 73 ALA A O 1
ATOM 568 N N . THR A 1 74 ? 5.009 -5.287 1.837 1.00 97.88 74 THR A N 1
ATOM 569 C CA . THR A 1 74 ? 4.484 -6.653 2.041 1.00 97.88 74 THR A CA 1
ATOM 570 C C . THR A 1 74 ? 3.499 -6.678 3.216 1.00 97.88 74 THR A C 1
ATOM 572 O O . THR A 1 74 ? 3.644 -5.895 4.163 1.00 97.88 74 THR A O 1
ATOM 575 N N . CYS A 1 75 ? 2.520 -7.591 3.204 1.00 98.00 75 CYS A N 1
ATOM 576 C CA . CYS A 1 75 ? 1.623 -7.773 4.356 1.00 98.00 75 CYS A CA 1
ATOM 577 C C . CYS A 1 75 ? 2.406 -8.072 5.646 1.00 98.00 75 CYS A C 1
ATOM 579 O O . CYS A 1 75 ? 2.171 -7.425 6.662 1.00 98.00 75 CYS A O 1
ATO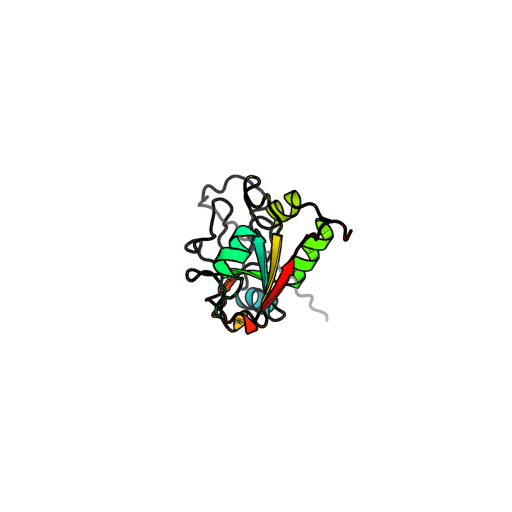M 581 N N . ALA A 1 76 ? 3.394 -8.972 5.580 1.00 96.94 76 ALA A N 1
ATOM 582 C CA . ALA A 1 76 ? 4.212 -9.357 6.732 1.00 96.94 76 ALA A CA 1
ATOM 583 C C . ALA A 1 76 ? 5.012 -8.175 7.308 1.00 96.94 76 ALA A C 1
ATOM 585 O O . ALA A 1 76 ? 5.100 -7.998 8.523 1.00 96.94 76 ALA A O 1
ATOM 586 N N . THR A 1 77 ? 5.567 -7.326 6.440 1.00 95.81 77 THR A N 1
ATOM 587 C CA . THR A 1 77 ? 6.241 -6.095 6.863 1.00 95.81 77 THR A CA 1
ATOM 588 C C . THR A 1 77 ? 5.258 -5.137 7.537 1.00 95.81 77 THR A C 1
ATOM 590 O O . THR A 1 77 ? 5.575 -4.581 8.589 1.00 95.81 77 THR A O 1
ATOM 593 N N . MET A 1 78 ? 4.061 -4.967 6.969 1.00 97.06 78 MET A N 1
ATOM 594 C CA . MET A 1 78 ? 3.022 -4.110 7.541 1.00 97.06 78 MET A CA 1
ATOM 595 C C . MET A 1 78 ? 2.557 -4.614 8.918 1.00 97.06 78 MET A C 1
ATOM 597 O O . MET A 1 78 ? 2.425 -3.820 9.849 1.00 97.06 78 MET A O 1
ATOM 601 N N . ASP A 1 79 ? 2.375 -5.927 9.078 1.00 96.50 79 ASP A N 1
ATOM 602 C CA . ASP A 1 79 ? 2.060 -6.562 10.364 1.00 96.50 79 ASP A CA 1
ATOM 603 C C . ASP A 1 79 ? 3.137 -6.253 11.412 1.00 96.50 79 ASP A C 1
ATOM 605 O O . ASP A 1 79 ? 2.832 -5.777 12.510 1.00 96.50 79 ASP A O 1
ATOM 609 N N . GLY A 1 80 ? 4.408 -6.458 11.047 1.00 95.44 80 GLY A N 1
ATOM 610 C CA . GLY A 1 80 ? 5.549 -6.214 11.925 1.00 95.44 80 GLY A CA 1
ATOM 611 C C . GLY A 1 80 ? 5.635 -4.764 12.404 1.00 95.44 80 GLY A C 1
ATOM 612 O O . GLY A 1 80 ? 5.794 -4.517 13.603 1.00 95.44 80 GLY A O 1
ATOM 613 N N . ILE A 1 81 ? 5.477 -3.785 11.503 1.00 94.38 81 ILE A N 1
ATOM 614 C CA . ILE A 1 81 ? 5.540 -2.372 11.906 1.00 94.38 81 ILE A CA 1
ATOM 615 C C . ILE A 1 81 ? 4.321 -1.950 12.725 1.00 94.38 81 ILE A C 1
ATOM 617 O O . ILE A 1 81 ? 4.475 -1.158 13.654 1.00 94.38 81 ILE A O 1
ATOM 621 N N . LEU A 1 82 ? 3.122 -2.466 12.431 1.00 94.25 82 LEU A N 1
ATOM 622 C CA . LEU A 1 82 ? 1.921 -2.142 13.203 1.00 94.25 82 LEU A CA 1
ATOM 623 C C . LEU A 1 82 ? 2.044 -2.660 14.640 1.00 94.25 82 LEU A C 1
ATOM 625 O O . LEU A 1 82 ? 1.746 -1.914 15.578 1.00 94.25 82 LEU A O 1
ATOM 629 N N . ALA A 1 83 ? 2.572 -3.875 14.815 1.00 92.94 83 ALA A N 1
ATOM 630 C CA . ALA A 1 83 ? 2.893 -4.427 16.127 1.00 92.94 83 ALA A CA 1
ATOM 631 C C . ALA A 1 83 ? 3.932 -3.562 16.867 1.00 92.94 83 ALA A C 1
ATOM 633 O O . ALA A 1 83 ? 3.696 -3.149 18.002 1.00 92.94 83 ALA A O 1
ATOM 634 N N . ALA A 1 84 ? 5.038 -3.197 16.208 1.00 90.38 84 ALA A N 1
ATOM 635 C CA . ALA A 1 84 ? 6.089 -2.362 16.800 1.00 90.38 84 ALA A CA 1
ATOM 636 C C . ALA A 1 84 ? 5.619 -0.933 17.148 1.00 90.38 84 ALA A C 1
ATOM 638 O O . ALA A 1 84 ? 6.103 -0.303 18.098 1.00 90.38 84 ALA A O 1
ATOM 639 N N . CYS A 1 85 ? 4.663 -0.392 16.389 1.00 90.38 85 CYS A N 1
ATOM 640 C CA . CYS A 1 85 ? 4.101 0.928 16.653 1.00 90.38 85 CYS A CA 1
ATOM 641 C C . CYS A 1 85 ? 3.195 0.933 17.889 1.00 90.38 85 CYS A C 1
ATOM 643 O O . CYS A 1 85 ? 3.120 1.972 18.548 1.00 90.38 85 CYS A O 1
ATOM 645 N N . ALA A 1 86 ? 2.548 -0.189 18.227 1.00 89.56 86 ALA A N 1
ATOM 646 C CA . ALA A 1 86 ? 1.655 -0.316 19.383 1.00 89.56 86 ALA A CA 1
ATOM 647 C C . ALA A 1 86 ? 0.636 0.841 19.469 1.00 89.56 86 ALA A C 1
ATOM 649 O O . ALA A 1 86 ? 0.541 1.540 20.476 1.00 89.56 86 ALA A O 1
ATOM 650 N N . GLY A 1 87 ? -0.058 1.129 18.363 1.00 87.94 87 GLY A N 1
ATOM 651 C CA . GLY A 1 87 ? -1.033 2.229 18.300 1.00 87.94 87 GLY A CA 1
ATOM 652 C C . GLY A 1 87 ? -0.458 3.609 17.965 1.00 87.94 87 GLY A C 1
ATOM 653 O O . GLY A 1 87 ? -1.205 4.535 17.656 1.00 87.94 87 GLY A O 1
ATOM 654 N N . ARG A 1 88 ? 0.868 3.788 17.991 1.00 91.00 88 ARG A N 1
ATOM 655 C CA . ARG A 1 88 ? 1.493 5.106 17.799 1.00 91.00 88 ARG A CA 1
ATOM 656 C C . ARG A 1 88 ? 1.614 5.463 16.322 1.00 91.00 88 ARG A C 1
ATOM 658 O O . ARG A 1 88 ? 2.637 5.216 15.685 1.00 91.00 88 ARG A O 1
ATOM 665 N N . VAL A 1 89 ? 0.590 6.138 15.808 1.00 92.56 89 VAL A N 1
ATOM 666 C CA . VAL A 1 89 ? 0.512 6.629 14.422 1.00 92.56 89 VAL A CA 1
ATOM 667 C C . VAL A 1 89 ? 1.747 7.446 14.005 1.00 92.56 89 VAL A C 1
ATOM 669 O O . VAL A 1 89 ? 2.220 7.315 12.880 1.00 92.56 89 VAL A O 1
ATOM 672 N N . ALA A 1 90 ? 2.336 8.243 14.903 1.00 91.81 90 ALA A N 1
ATOM 673 C CA . ALA A 1 90 ? 3.545 9.015 14.597 1.00 91.81 90 ALA A CA 1
ATOM 674 C C . ALA A 1 90 ? 4.751 8.134 14.213 1.00 91.81 90 ALA A C 1
ATOM 676 O O . ALA A 1 90 ? 5.541 8.521 13.354 1.00 91.81 90 ALA A O 1
ATOM 677 N N . LEU A 1 91 ? 4.894 6.946 14.812 1.00 91.56 91 LEU A N 1
ATOM 678 C CA . LEU A 1 91 ? 5.938 6.004 14.408 1.00 91.56 91 LEU A CA 1
ATOM 679 C C . LEU A 1 91 ? 5.618 5.335 13.078 1.00 91.56 91 LEU A C 1
ATOM 681 O O . LEU A 1 91 ? 6.509 5.200 12.245 1.00 91.56 91 LEU A O 1
ATOM 685 N N . LEU A 1 92 ? 4.356 4.968 12.864 1.00 93.56 92 LEU A N 1
ATOM 686 C CA . LEU A 1 92 ? 3.908 4.382 11.605 1.00 93.56 92 LEU A CA 1
ATOM 687 C C . LEU A 1 92 ? 4.216 5.316 10.426 1.00 93.56 92 LEU A C 1
ATOM 689 O O . LEU A 1 92 ? 4.795 4.884 9.433 1.00 93.56 92 LEU A O 1
ATOM 693 N N . LYS A 1 93 ? 3.916 6.614 10.574 1.00 92.19 93 LYS A N 1
ATOM 694 C CA . LYS A 1 93 ? 4.251 7.638 9.574 1.00 92.19 93 LYS A CA 1
ATOM 695 C C . LYS A 1 93 ? 5.747 7.662 9.252 1.00 92.19 93 LYS A C 1
ATOM 697 O O . LYS A 1 93 ? 6.109 7.744 8.086 1.00 92.19 93 LYS A O 1
ATOM 702 N N . ARG A 1 94 ? 6.620 7.543 10.260 1.00 91.12 94 ARG A N 1
ATOM 703 C CA . ARG A 1 94 ? 8.081 7.518 10.058 1.00 91.12 94 ARG A CA 1
ATOM 704 C C . ARG A 1 94 ? 8.539 6.294 9.267 1.00 91.12 94 ARG A C 1
ATOM 706 O O . ARG A 1 94 ? 9.347 6.448 8.360 1.00 91.12 94 ARG A O 1
ATOM 713 N N . TRP A 1 95 ? 8.015 5.111 9.585 1.00 90.94 95 TRP A N 1
ATOM 714 C CA . TRP A 1 95 ? 8.331 3.873 8.861 1.00 90.94 95 TRP A CA 1
ATOM 715 C C . TRP A 1 95 ? 7.907 3.922 7.386 1.00 90.94 95 TRP A C 1
ATOM 717 O O . TRP A 1 95 ? 8.610 3.410 6.515 1.00 90.94 95 TRP A O 1
ATOM 727 N N . LEU A 1 96 ? 6.775 4.569 7.110 1.00 9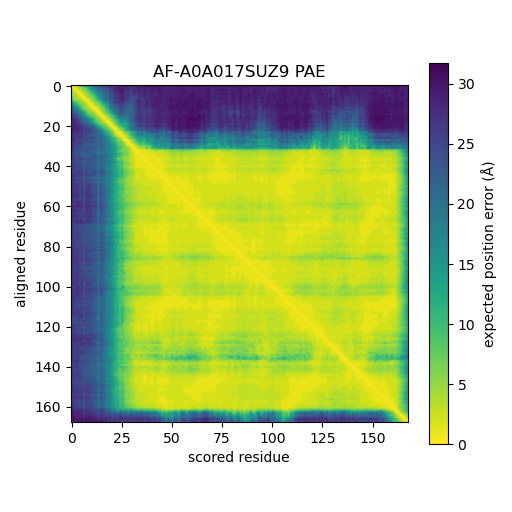1.31 96 LEU A N 1
ATOM 728 C CA . LEU A 1 96 ? 6.193 4.681 5.772 1.00 91.31 96 LEU A CA 1
ATOM 729 C C . LEU A 1 96 ? 6.623 5.940 5.001 1.00 91.31 96 LEU A C 1
ATOM 731 O O . LEU A 1 96 ? 6.169 6.142 3.882 1.00 91.31 96 LEU A O 1
ATOM 735 N N . GLY A 1 97 ? 7.458 6.811 5.578 1.00 89.38 97 GLY A N 1
ATOM 736 C CA . GLY A 1 97 ? 7.862 8.063 4.922 1.00 89.38 97 GLY A CA 1
ATOM 737 C C . GLY A 1 97 ? 6.719 9.059 4.703 1.00 89.38 97 GLY A C 1
ATOM 738 O O . GLY A 1 97 ? 6.726 9.835 3.747 1.00 89.38 97 GLY A O 1
ATOM 739 N N . ILE A 1 98 ? 5.725 9.043 5.589 1.00 91.25 98 ILE A N 1
ATOM 740 C CA . ILE A 1 98 ? 4.576 9.944 5.551 1.00 91.25 98 ILE A CA 1
ATOM 741 C C . ILE A 1 98 ? 4.890 11.218 6.347 1.00 91.25 98 ILE A C 1
ATOM 743 O O . ILE A 1 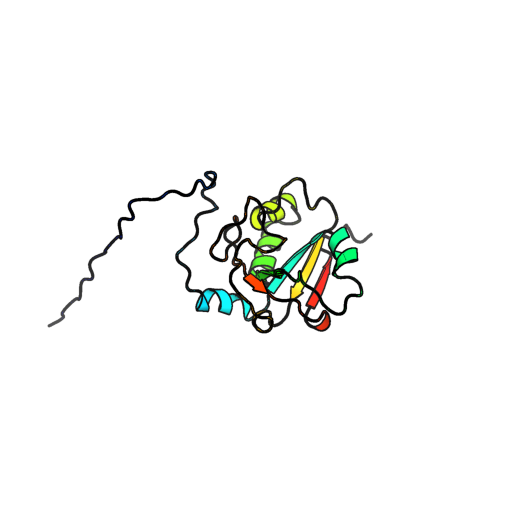98 ? 5.316 11.125 7.505 1.00 91.25 98 ILE A O 1
ATOM 747 N N . PRO A 1 99 ? 4.649 12.421 5.789 1.00 89.75 99 PRO A N 1
ATOM 748 C CA . PRO A 1 99 ? 4.871 13.672 6.504 1.00 89.75 99 PRO A CA 1
ATOM 749 C C . PRO A 1 99 ? 4.075 13.740 7.819 1.00 89.75 99 PRO A C 1
ATOM 751 O O . PRO A 1 99 ? 2.872 13.450 7.812 1.00 89.75 99 PRO A O 1
ATOM 754 N N . PRO A 1 100 ? 4.682 14.193 8.936 1.00 88.88 100 PRO A N 1
ATOM 755 C CA . PRO A 1 100 ? 4.008 14.263 10.237 1.00 88.88 100 PRO A CA 1
ATOM 756 C C . PRO A 1 100 ? 2.701 15.067 10.230 1.00 88.88 100 PRO A C 1
ATOM 758 O O . PRO A 1 100 ? 1.782 14.743 10.981 1.00 88.88 100 PRO A O 1
ATOM 761 N N . SER A 1 101 ? 2.607 16.077 9.359 1.00 91.00 101 SER A N 1
ATOM 762 C CA . SER A 1 101 ? 1.452 16.967 9.195 1.00 91.00 101 SER A CA 1
ATOM 763 C C . SER A 1 101 ? 0.251 16.342 8.474 1.00 91.00 101 SER A C 1
ATOM 765 O O . SER A 1 101 ? -0.814 16.950 8.453 1.00 91.00 101 SER A O 1
ATOM 767 N N . THR A 1 102 ? 0.386 15.144 7.902 1.00 91.31 102 THR A N 1
ATOM 768 C CA . THR A 1 102 ? -0.688 14.432 7.175 1.00 91.31 102 THR A CA 1
ATOM 769 C C . THR A 1 102 ? -1.169 13.221 7.969 1.00 91.31 102 THR A C 1
ATOM 771 O O . THR A 1 102 ? -0.526 12.877 8.951 1.00 91.31 102 THR A O 1
ATOM 774 N N . TRP A 1 103 ? -2.269 12.558 7.583 1.00 92.88 103 TRP A N 1
ATOM 775 C CA . TRP A 1 103 ? -2.773 11.346 8.267 1.00 92.88 103 TRP A CA 1
ATOM 776 C C . TRP A 1 103 ? -3.080 11.595 9.763 1.00 92.88 103 TRP A C 1
ATOM 778 O O . TRP A 1 103 ? -2.583 10.899 10.649 1.00 92.88 103 TRP A O 1
ATOM 788 N N . ASN A 1 104 ? -3.854 12.647 10.047 1.00 91.25 104 ASN A N 1
ATOM 789 C CA . ASN A 1 104 ? -4.310 13.029 11.397 1.00 91.25 104 ASN A CA 1
ATOM 790 C C . ASN A 1 104 ? -5.779 12.640 11.639 1.00 91.25 104 ASN A C 1
ATOM 792 O O . ASN A 1 104 ? -6.502 13.314 12.364 1.00 91.25 104 ASN A O 1
ATOM 796 N N . GLU A 1 105 ? -6.214 11.572 10.985 1.00 92.94 105 GLU A N 1
ATOM 797 C CA . GLU A 1 105 ? -7.574 11.035 10.995 1.00 92.94 105 GLU A CA 1
ATOM 798 C C . GLU A 1 105 ? -7.497 9.501 11.111 1.00 92.94 105 GLU A C 1
ATOM 800 O O . GLU A 1 105 ? -6.385 8.956 11.038 1.00 92.94 105 GLU A O 1
ATOM 805 N N . PRO A 1 106 ? -8.624 8.789 11.313 1.00 94.56 106 PRO A N 1
ATOM 806 C CA . PRO A 1 106 ? -8.622 7.332 11.331 1.00 94.56 106 PRO A CA 1
ATOM 807 C C . PRO A 1 106 ? -7.953 6.757 10.083 1.00 94.5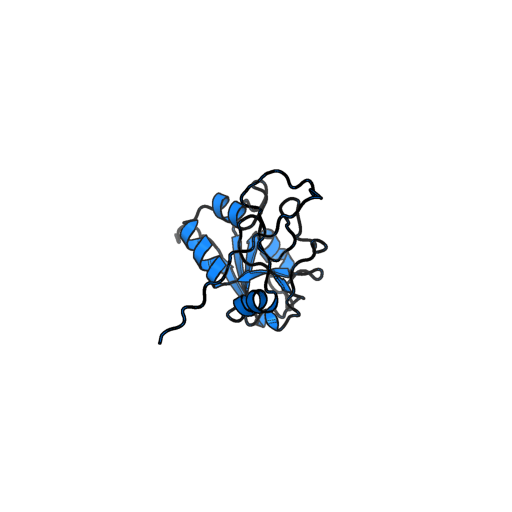6 106 PRO A C 1
ATOM 809 O O . PRO A 1 106 ? -8.057 7.300 8.982 1.00 94.56 106 PRO A O 1
ATOM 812 N N . LEU A 1 107 ? -7.231 5.657 10.267 1.00 96.56 107 LEU A N 1
ATOM 813 C CA . LEU A 1 107 ? -6.487 5.009 9.196 1.00 96.56 107 LEU A CA 1
ATOM 814 C C . LEU A 1 107 ? -7.166 3.703 8.816 1.00 96.56 107 LEU A C 1
ATOM 816 O O . LEU A 1 107 ? -7.736 3.015 9.657 1.00 96.56 107 LEU A O 1
ATOM 820 N N . TYR A 1 108 ? -7.053 3.342 7.548 1.00 97.56 108 TYR A N 1
ATOM 821 C CA . TYR A 1 108 ? -7.504 2.067 7.019 1.00 97.56 108 TYR A CA 1
ATOM 822 C C . TYR A 1 108 ? -6.317 1.349 6.403 1.00 97.56 108 TYR A C 1
ATOM 824 O O . TYR A 1 108 ? -5.478 1.962 5.738 1.00 97.56 108 TYR A O 1
ATOM 832 N N . ARG A 1 109 ? -6.263 0.040 6.613 1.00 97.88 109 ARG A N 1
ATOM 833 C CA . ARG A 1 109 ? -5.342 -0.860 5.938 1.00 97.88 109 ARG A CA 1
ATOM 834 C C . ARG A 1 109 ? -6.074 -1.573 4.816 1.00 97.88 109 ARG A C 1
ATOM 836 O O . ARG A 1 109 ? -7.211 -2.008 4.988 1.00 97.88 109 ARG A O 1
ATOM 843 N N . VAL A 1 110 ? -5.397 -1.700 3.686 1.00 98.56 110 VAL A N 1
ATOM 844 C CA . VAL A 1 110 ? -5.849 -2.483 2.542 1.00 98.56 110 VAL A CA 1
ATOM 845 C C . VAL A 1 110 ? -4.822 -3.569 2.287 1.00 98.56 110 VAL A C 1
ATOM 847 O O . VAL A 1 110 ? -3.677 -3.262 1.963 1.00 98.56 110 VAL A O 1
ATOM 850 N N . ASP A 1 111 ? -5.251 -4.818 2.420 1.00 98.62 111 ASP A N 1
ATOM 851 C CA . ASP A 1 111 ? -4.475 -6.004 2.074 1.00 98.62 111 ASP A CA 1
ATOM 852 C C . ASP A 1 111 ? -4.888 -6.480 0.687 1.00 98.62 111 ASP A C 1
ATOM 854 O O . ASP A 1 111 ? -6.065 -6.725 0.438 1.00 98.62 111 ASP A O 1
ATOM 858 N N . VAL A 1 112 ? -3.925 -6.626 -0.215 1.00 98.69 112 VAL A N 1
ATOM 859 C CA . VAL A 1 112 ? -4.114 -7.001 -1.617 1.00 98.69 112 VAL A CA 1
ATOM 860 C C . VAL A 1 112 ? -3.546 -8.391 -1.846 1.00 98.69 112 VAL A C 1
ATOM 862 O O . VAL A 1 112 ? -2.361 -8.654 -1.620 1.00 98.69 112 VAL A O 1
ATOM 865 N N . ARG A 1 113 ? -4.405 -9.291 -2.322 1.00 98.31 113 ARG A N 1
ATOM 866 C CA . ARG A 1 113 ? -4.039 -10.668 -2.654 1.00 98.31 113 ARG A CA 1
ATOM 867 C C . ARG A 1 113 ? -3.340 -10.709 -4.007 1.00 98.31 113 ARG A C 1
ATOM 869 O O . ARG A 1 113 ? -3.804 -10.095 -4.965 1.00 98.31 113 ARG A O 1
ATOM 876 N N . GLU A 1 114 ? -2.251 -11.473 -4.071 1.00 97.31 114 GLU A N 1
ATOM 877 C CA . GLU A 1 114 ? -1.474 -11.720 -5.294 1.00 97.31 114 GLU A CA 1
ATOM 878 C C . GLU A 1 114 ? -1.095 -10.428 -6.058 1.00 97.31 114 GLU A C 1
ATOM 880 O O . GLU A 1 114 ? -1.352 -10.326 -7.261 1.00 97.31 114 GLU A O 1
ATOM 885 N N . PRO A 1 115 ? -0.469 -9.429 -5.399 1.00 98.00 115 PRO A N 1
ATOM 886 C CA . PRO A 1 115 ? -0.197 -8.119 -6.002 1.00 98.00 115 PRO A CA 1
ATOM 887 C C . PRO A 1 115 ? 0.669 -8.206 -7.269 1.00 98.00 115 PRO A C 1
ATOM 889 O O . PRO A 1 115 ? 0.565 -7.365 -8.159 1.00 98.00 115 PRO A O 1
ATOM 892 N N . LEU A 1 116 ? 1.480 -9.263 -7.393 1.00 98.00 116 LEU A N 1
ATOM 893 C CA . LEU A 1 116 ? 2.335 -9.524 -8.552 1.00 98.00 116 LEU A CA 1
ATOM 894 C C . LEU A 1 116 ? 1.556 -9.700 -9.866 1.00 98.00 116 LEU A C 1
ATOM 896 O O . LEU A 1 116 ? 2.114 -9.473 -10.937 1.00 98.00 116 LEU A O 1
ATOM 900 N N . ARG A 1 117 ? 0.256 -10.024 -9.806 1.00 97.94 117 ARG A N 1
ATOM 901 C CA . ARG A 1 117 ? -0.615 -10.110 -10.992 1.00 97.94 117 ARG A CA 1
ATOM 902 C C . ARG A 1 117 ? -0.919 -8.745 -11.617 1.00 97.94 117 ARG A C 1
ATOM 904 O O . ARG A 1 117 ? -1.308 -8.688 -12.781 1.00 97.94 117 ARG A O 1
ATOM 911 N N . TYR A 1 118 ? -0.722 -7.652 -10.882 1.00 98.00 118 TYR A N 1
ATOM 912 C CA . TYR A 1 118 ? -1.104 -6.297 -11.294 1.00 98.00 118 TYR A CA 1
ATOM 913 C C . TYR A 1 118 ? 0.106 -5.465 -11.728 1.00 98.00 118 TYR A C 1
ATOM 915 O O . TYR A 1 118 ? 0.263 -4.313 -11.331 1.00 98.00 118 TYR A O 1
ATOM 923 N N . ARG A 1 119 ? 0.988 -6.064 -12.543 1.00 97.38 119 ARG A N 1
ATOM 924 C CA . ARG A 1 119 ? 2.178 -5.403 -13.121 1.00 97.38 119 ARG A CA 1
ATOM 925 C C . ARG A 1 119 ? 3.039 -4.723 -12.048 1.00 97.38 119 ARG A C 1
ATOM 927 O O . ARG A 1 119 ? 3.456 -3.568 -12.191 1.00 97.38 119 ARG A O 1
ATOM 934 N N . ALA A 1 120 ? 3.277 -5.479 -10.973 1.00 97.44 120 ALA A N 1
ATOM 935 C CA . ALA A 1 120 ? 4.141 -5.085 -9.872 1.00 97.44 120 ALA A CA 1
ATOM 936 C C . ALA A 1 120 ? 5.539 -4.727 -10.380 1.00 97.44 120 ALA A C 1
ATOM 938 O O . ALA A 1 120 ? 6.131 -5.445 -11.188 1.00 97.44 120 ALA A O 1
ATOM 939 N N . ARG A 1 121 ? 6.056 -3.599 -9.904 1.00 95.94 121 ARG A N 1
ATOM 940 C CA . ARG A 1 121 ? 7.354 -3.053 -10.302 1.00 95.94 121 ARG A CA 1
ATOM 941 C C . ARG A 1 121 ? 7.929 -2.197 -9.184 1.00 95.94 121 ARG A C 1
ATOM 943 O O . ARG A 1 121 ? 7.214 -1.790 -8.268 1.00 95.94 121 ARG A O 1
ATOM 950 N N . LEU A 1 122 ? 9.215 -1.887 -9.287 1.00 95.06 122 LEU A N 1
ATOM 951 C CA . LEU A 1 122 ? 9.823 -0.884 -8.421 1.00 95.06 122 LEU A CA 1
ATOM 952 C C . LEU A 1 122 ? 9.232 0.501 -8.726 1.00 95.06 122 LEU A C 1
ATOM 954 O O . LEU A 1 122 ? 9.008 0.813 -9.900 1.00 95.06 122 LEU A O 1
ATOM 958 N N . PRO A 1 123 ? 9.000 1.335 -7.701 1.00 93.81 123 PRO A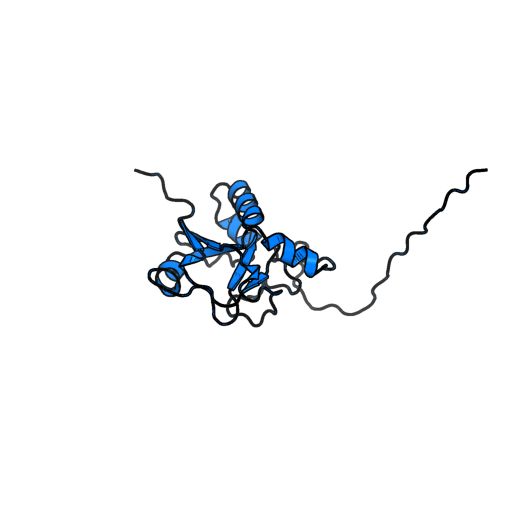 N 1
ATOM 959 C CA . PRO A 1 123 ? 8.523 2.690 -7.904 1.00 93.81 123 PRO A CA 1
ATOM 960 C C . PRO A 1 123 ? 9.574 3.552 -8.603 1.00 93.81 123 PRO A C 1
ATOM 962 O O . PRO A 1 123 ? 10.784 3.398 -8.405 1.00 93.81 123 PRO A O 1
ATOM 965 N N . THR A 1 124 ? 9.102 4.488 -9.419 1.00 91.56 124 THR A N 1
ATOM 966 C CA . THR A 1 124 ? 9.962 5.354 -10.235 1.00 91.56 124 THR A CA 1
ATOM 967 C C . THR A 1 124 ? 10.060 6.775 -9.690 1.00 91.56 124 THR A C 1
ATOM 969 O O . THR A 1 124 ? 10.954 7.524 -10.089 1.00 91.56 124 THR A O 1
ATOM 972 N N . GLY A 1 125 ? 9.161 7.157 -8.786 1.00 90.69 125 GLY A N 1
ATOM 973 C CA . GLY A 1 125 ? 8.999 8.522 -8.297 1.00 90.69 125 GLY A CA 1
ATOM 974 C C . GLY A 1 125 ? 8.114 9.386 -9.198 1.00 90.69 125 GLY A C 1
ATOM 975 O O . GLY A 1 125 ? 7.911 10.555 -8.890 1.00 90.69 125 GLY A O 1
ATOM 976 N N . ALA A 1 126 ? 7.601 8.841 -10.307 1.00 92.62 126 ALA A N 1
ATOM 977 C CA . ALA A 1 126 ? 6.630 9.518 -11.169 1.00 92.62 126 ALA A CA 1
ATOM 978 C C . ALA A 1 126 ? 5.180 9.318 -10.686 1.00 92.62 126 ALA A C 1
ATOM 980 O O . ALA A 1 126 ? 4.255 9.952 -11.194 1.00 92.62 126 ALA A O 1
ATOM 981 N N . GLU A 1 127 ? 4.972 8.422 -9.723 1.00 95.25 127 GLU A N 1
ATOM 982 C CA . GLU A 1 127 ? 3.669 8.099 -9.160 1.00 95.25 127 GLU A CA 1
ATOM 983 C C . GLU A 1 127 ? 3.159 9.240 -8.261 1.00 95.25 127 GLU A C 1
ATOM 985 O O . GLU A 1 127 ? 3.925 9.856 -7.521 1.00 95.25 127 GLU A O 1
ATOM 990 N N . ARG A 1 128 ? 1.846 9.509 -8.261 1.00 89.94 128 ARG A N 1
ATOM 991 C CA . ARG A 1 128 ? 1.225 10.648 -7.544 1.00 89.94 128 ARG A CA 1
ATOM 992 C C . ARG A 1 128 ? 1.446 10.629 -6.021 1.00 89.94 128 ARG A C 1
ATOM 994 O O . ARG A 1 128 ? 1.295 11.657 -5.368 1.00 89.94 128 ARG A O 1
ATOM 1001 N N . GLY A 1 129 ? 1.786 9.471 -5.456 1.00 84.25 129 GLY A N 1
ATOM 1002 C CA . GLY A 1 129 ? 2.121 9.304 -4.039 1.00 84.25 129 GLY A CA 1
ATOM 1003 C C . GLY A 1 129 ? 3.584 9.590 -3.680 1.00 84.25 129 GLY A C 1
ATOM 1004 O O . GLY A 1 129 ? 3.894 9.695 -2.492 1.00 84.25 129 GLY A O 1
ATOM 1005 N N . ALA A 1 130 ? 4.477 9.728 -4.665 1.00 89.38 130 ALA A N 1
ATOM 1006 C CA . ALA A 1 130 ? 5.878 10.038 -4.416 1.00 89.38 130 ALA A CA 1
ATOM 1007 C C . ALA A 1 130 ? 6.013 11.452 -3.825 1.00 89.38 130 ALA A C 1
ATOM 1009 O O . ALA A 1 130 ? 5.420 12.415 -4.311 1.00 89.38 130 ALA A O 1
ATOM 1010 N N . ASN A 1 131 ? 6.786 11.579 -2.747 1.00 85.00 131 ASN A N 1
ATOM 1011 C CA . ASN A 1 131 ? 6.976 12.833 -2.020 1.00 85.00 131 ASN A CA 1
ATOM 1012 C C . ASN A 1 131 ? 8.472 13.084 -1.745 1.00 85.00 131 ASN A C 1
ATOM 1014 O O . ASN A 1 131 ? 9.326 12.340 -2.219 1.00 85.00 131 ASN A O 1
ATOM 1018 N N . ALA A 1 132 ? 8.814 14.124 -0.978 1.00 86.00 132 ALA A N 1
ATOM 1019 C CA . ALA A 1 132 ? 10.211 14.480 -0.691 1.00 86.00 132 ALA A CA 1
ATOM 1020 C C . ALA A 1 132 ? 11.020 13.396 0.061 1.00 86.00 132 ALA A C 1
ATOM 1022 O O . ALA A 1 132 ? 12.245 13.463 0.081 1.00 86.00 132 ALA A O 1
ATOM 1023 N N . ALA A 1 133 ? 10.358 12.413 0.677 1.00 81.62 133 ALA A N 1
ATOM 1024 C CA . ALA A 1 133 ? 10.971 11.249 1.315 1.00 81.62 133 ALA A CA 1
ATOM 1025 C C . ALA A 1 133 ? 11.110 10.037 0.375 1.00 81.62 133 ALA A C 1
ATOM 1027 O O . ALA A 1 133 ? 11.647 9.013 0.793 1.00 81.62 133 ALA A O 1
ATOM 1028 N N . PHE A 1 134 ? 10.625 10.124 -0.870 1.00 84.69 134 PHE A N 1
ATOM 1029 C CA . PHE A 1 134 ? 10.751 9.045 -1.843 1.00 84.69 134 PHE A CA 1
ATOM 1030 C C . PHE A 1 134 ? 12.219 8.778 -2.186 1.00 84.69 134 PHE A C 1
ATOM 1032 O O . PHE A 1 134 ? 12.984 9.698 -2.483 1.00 84.69 134 PHE A O 1
ATOM 1039 N N . LEU A 1 135 ? 12.580 7.497 -2.216 1.00 78.88 135 LEU A N 1
ATOM 1040 C CA . LEU A 1 135 ? 13.891 7.021 -2.630 1.00 78.88 135 LEU A CA 1
ATOM 1041 C C . LEU A 1 135 ? 13.713 5.995 -3.743 1.00 78.88 135 LEU A C 1
ATOM 1043 O O . LEU A 1 135 ? 12.888 5.087 -3.654 1.00 78.88 135 LEU A O 1
ATOM 1047 N N . ARG A 1 136 ? 14.523 6.110 -4.798 1.00 82.50 136 ARG A N 1
ATOM 1048 C CA . ARG A 1 136 ? 14.597 5.043 -5.800 1.00 82.50 136 ARG A CA 1
ATOM 1049 C C . ARG A 1 136 ? 15.235 3.809 -5.167 1.00 82.50 136 ARG A C 1
ATOM 1051 O O . ARG A 1 136 ? 16.185 3.933 -4.402 1.00 82.50 136 ARG A O 1
ATOM 1058 N N . GLY A 1 137 ? 14.763 2.635 -5.577 1.00 81.25 137 GLY A N 1
ATOM 1059 C CA . GLY A 1 137 ? 15.365 1.353 -5.206 1.00 81.25 137 GLY A CA 1
ATOM 1060 C C . GLY A 1 137 ? 14.476 0.439 -4.373 1.00 81.25 137 GLY A C 1
ATOM 1061 O O . GLY A 1 137 ? 14.987 -0.508 -3.799 1.00 81.25 137 GLY A O 1
ATOM 1062 N N . GLY A 1 138 ? 13.162 0.678 -4.343 1.00 87.38 138 GLY A N 1
ATOM 1063 C CA . GLY A 1 138 ? 12.201 -0.308 -3.846 1.00 87.38 138 GLY A CA 1
ATOM 1064 C C . GLY A 1 138 ? 12.079 -0.380 -2.334 1.00 87.38 138 GLY A C 1
ATOM 1065 O O . GLY A 1 138 ? 11.569 -1.374 -1.836 1.00 87.38 138 GLY A O 1
ATOM 1066 N N . PHE A 1 139 ? 12.529 0.633 -1.598 1.00 89.56 139 PHE A N 1
ATOM 1067 C CA . PHE A 1 139 ? 12.326 0.694 -0.157 1.00 89.56 139 PHE A CA 1
ATOM 1068 C C . PHE A 1 139 ? 11.772 2.050 0.254 1.00 89.56 139 PHE A C 1
ATOM 1070 O O . PHE A 1 139 ? 12.167 3.080 -0.295 1.00 89.56 139 PHE A O 1
ATOM 1077 N N . THR A 1 140 ? 10.914 2.055 1.274 1.00 84.25 140 THR A N 1
ATOM 1078 C CA . THR A 1 140 ? 10.544 3.300 1.954 1.00 84.25 140 THR A CA 1
ATOM 1079 C C . THR A 1 140 ? 11.788 3.926 2.594 1.00 84.25 140 THR A C 1
ATOM 1081 O O . THR A 1 140 ? 12.780 3.246 2.862 1.00 84.25 140 THR A O 1
ATOM 1084 N N . CYS A 1 141 ? 11.730 5.207 2.965 1.00 81.88 141 CYS A N 1
ATOM 1085 C CA . CYS A 1 141 ? 12.803 5.830 3.752 1.00 81.88 141 CYS A CA 1
ATOM 1086 C C . CYS A 1 141 ? 13.007 5.194 5.145 1.00 81.88 141 CYS A C 1
ATOM 1088 O O . CYS A 1 141 ? 13.961 5.527 5.842 1.00 81.88 141 CYS A O 1
ATOM 1090 N N . GLY A 1 142 ? 12.081 4.331 5.582 1.00 82.19 142 GLY A N 1
ATOM 1091 C CA . GLY A 1 142 ? 12.204 3.501 6.778 1.00 82.19 142 GLY A CA 1
ATOM 1092 C C . GLY A 1 142 ? 12.820 2.123 6.515 1.00 82.19 142 GLY A C 1
ATOM 1093 O O . GLY A 1 142 ? 12.875 1.319 7.439 1.00 82.19 142 GLY A O 1
ATOM 1094 N N . GLY A 1 143 ? 13.252 1.826 5.285 1.00 86.19 143 GLY A N 1
ATOM 1095 C CA . GLY A 1 143 ? 13.884 0.558 4.909 1.00 86.19 143 GLY A CA 1
ATOM 1096 C C . GLY A 1 143 ? 12.909 -0.597 4.660 1.00 86.19 143 GLY A C 1
ATOM 1097 O O . GLY A 1 143 ? 13.321 -1.754 4.667 1.00 86.19 143 GLY A O 1
ATOM 1098 N N . LEU A 1 144 ? 11.618 -0.318 4.462 1.00 89.00 144 LEU A N 1
ATOM 1099 C CA . LEU A 1 144 ? 10.612 -1.355 4.217 1.00 89.00 144 LEU A CA 1
ATOM 1100 C C . LEU A 1 144 ? 10.536 -1.688 2.725 1.00 89.00 144 LEU A C 1
ATOM 1102 O O . LEU A 1 144 ? 10.492 -0.741 1.943 1.00 89.00 144 LEU A O 1
ATOM 1106 N N . PRO A 1 145 ? 10.455 -2.971 2.315 1.00 92.56 145 PRO A N 1
ATOM 1107 C CA . PRO A 1 145 ? 10.249 -3.321 0.916 1.00 92.56 145 PRO A CA 1
ATOM 1108 C C . PRO A 1 145 ? 8.994 -2.655 0.357 1.00 92.56 145 PRO A C 1
ATOM 1110 O O . PRO A 1 145 ? 7.934 -2.712 0.978 1.00 92.56 145 PRO A O 1
ATOM 1113 N N . GLU A 1 146 ? 9.118 -2.058 -0.819 1.00 95.00 146 GLU A N 1
ATOM 1114 C CA . GLU A 1 146 ? 8.087 -1.273 -1.482 1.00 95.00 146 GLU A CA 1
ATOM 1115 C C . GLU A 1 146 ? 8.029 -1.605 -2.979 1.00 95.00 146 GLU A C 1
ATOM 1117 O O . GLU A 1 146 ? 9.055 -1.746 -3.655 1.00 95.00 146 GLU A O 1
ATOM 1122 N N . ILE A 1 147 ? 6.808 -1.718 -3.496 1.00 97.06 147 ILE A N 1
ATOM 1123 C CA . ILE A 1 147 ? 6.497 -1.827 -4.926 1.00 97.06 147 ILE A CA 1
ATOM 1124 C C . ILE A 1 147 ? 5.381 -0.853 -5.285 1.00 97.06 147 ILE A C 1
ATOM 1126 O O . ILE A 1 147 ? 4.679 -0.341 -4.412 1.00 97.06 147 ILE A O 1
ATOM 1130 N N . VAL A 1 148 ? 5.155 -0.681 -6.585 1.00 98.19 148 VAL A N 1
ATOM 1131 C CA . VAL A 1 148 ? 3.907 -0.137 -7.124 1.00 98.19 148 VAL A CA 1
ATOM 1132 C C . VAL A 1 148 ? 3.225 -1.149 -8.035 1.00 98.19 148 VAL A C 1
ATOM 1134 O O . VAL A 1 148 ? 3.886 -1.961 -8.685 1.00 98.19 148 VAL A O 1
ATOM 1137 N N . THR A 1 149 ? 1.899 -1.087 -8.092 1.00 98.50 149 THR A N 1
ATOM 1138 C CA . THR A 1 149 ? 1.056 -1.902 -8.982 1.00 98.50 149 THR A CA 1
ATOM 1139 C C . THR A 1 149 ? 0.140 -1.021 -9.823 1.00 98.50 149 THR A C 1
ATOM 1141 O O . THR A 1 149 ? -0.143 0.121 -9.457 1.00 98.50 149 THR A O 1
ATOM 1144 N N . ASP A 1 150 ? -0.326 -1.548 -10.951 1.00 98.50 150 ASP A N 1
ATOM 1145 C CA . ASP A 1 150 ? -1.459 -0.975 -11.679 1.00 98.50 150 ASP A CA 1
ATOM 1146 C C . ASP A 1 150 ? -2.761 -1.169 -10.867 1.00 98.50 150 ASP A C 1
ATOM 1148 O O . ASP A 1 150 ? -2.800 -2.000 -9.952 1.00 98.50 150 ASP A O 1
ATOM 1152 N N . PRO A 1 151 ? -3.846 -0.435 -11.183 1.00 98.50 151 PRO A N 1
ATOM 1153 C CA . PRO A 1 151 ? -5.124 -0.624 -10.509 1.00 98.50 151 PRO A CA 1
ATOM 1154 C C . PRO A 1 151 ? -5.641 -2.069 -10.589 1.00 98.50 151 PRO A C 1
ATOM 1156 O O . PRO A 1 151 ? -5.514 -2.743 -11.612 1.00 98.50 151 PRO A O 1
ATOM 1159 N N . PHE A 1 152 ? -6.276 -2.527 -9.514 1.00 98.56 152 PHE A N 1
ATOM 1160 C CA . PHE A 1 152 ? -6.720 -3.910 -9.322 1.00 98.56 152 PHE A CA 1
ATOM 1161 C C . PHE A 1 152 ? -8.194 -3.959 -8.898 1.00 98.56 152 PHE A C 1
ATOM 1163 O O . PHE A 1 152 ? -8.715 -2.978 -8.359 1.00 98.56 152 PHE A O 1
ATOM 1170 N N . PRO A 1 153 ? -8.916 -5.068 -9.140 1.00 98.44 153 PRO A N 1
ATOM 1171 C CA . PRO A 1 153 ? -10.317 -5.163 -8.747 1.00 98.44 153 PRO A CA 1
ATOM 1172 C C . PRO A 1 153 ? -10.448 -5.151 -7.221 1.00 98.44 153 PRO A C 1
ATOM 1174 O O . PRO A 1 153 ? -9.656 -5.773 -6.515 1.00 98.44 153 PRO A O 1
ATOM 1177 N N . SER A 1 154 ? -11.481 -4.496 -6.692 1.00 98.12 154 SER A N 1
ATOM 1178 C CA . SER A 1 154 ? -11.716 -4.428 -5.244 1.00 98.12 154 SER A CA 1
ATOM 1179 C C . SER A 1 154 ? -11.948 -5.797 -4.612 1.00 98.12 154 SER A C 1
ATOM 1181 O O . SER A 1 154 ? -11.610 -5.996 -3.450 1.00 98.12 154 SER A O 1
ATOM 1183 N N . SER A 1 155 ? -12.420 -6.776 -5.390 1.00 98.25 155 SER A N 1
ATOM 1184 C CA . SER A 1 155 ? -12.518 -8.167 -4.952 1.00 98.25 155 SER A CA 1
ATOM 1185 C C . SER A 1 155 ? -11.165 -8.783 -4.590 1.00 98.25 155 SER A C 1
ATOM 1187 O O . SER A 1 155 ? -11.144 -9.742 -3.829 1.00 98.25 155 SER A O 1
ATOM 1189 N N . ALA A 1 156 ? -10.035 -8.254 -5.074 1.00 98.19 156 ALA A N 1
ATOM 1190 C CA . ALA A 1 156 ? -8.699 -8.720 -4.706 1.00 98.19 156 ALA A CA 1
ATOM 1191 C C . ALA A 1 156 ? -8.239 -8.241 -3.321 1.00 98.19 156 ALA A C 1
ATOM 1193 O O . ALA A 1 156 ? -7.208 -8.717 -2.844 1.00 98.19 156 ALA A O 1
ATOM 1194 N N . ALA A 1 157 ? -8.983 -7.340 -2.673 1.00 98.25 157 ALA A N 1
ATOM 1195 C CA . ALA A 1 157 ? -8.556 -6.698 -1.441 1.00 98.25 157 ALA A CA 1
ATOM 1196 C C . ALA A 1 157 ? -9.469 -6.971 -0.241 1.00 98.25 157 ALA A C 1
ATOM 1198 O O . ALA A 1 157 ? -10.686 -7.090 -0.371 1.00 98.25 157 ALA A O 1
ATOM 1199 N N . THR A 1 158 ? -8.860 -6.991 0.942 1.00 98.25 158 THR A N 1
ATOM 1200 C CA . THR A 1 158 ? -9.538 -6.931 2.241 1.00 98.25 158 THR A CA 1
ATOM 1201 C C . THR A 1 158 ? -9.190 -5.602 2.899 1.00 98.25 158 THR A C 1
ATOM 1203 O O . THR A 1 158 ? -8.039 -5.175 2.864 1.00 98.25 158 THR A O 1
ATOM 1206 N N . ILE A 1 159 ? -10.177 -4.927 3.487 1.00 97.75 159 ILE A N 1
ATOM 1207 C CA . ILE A 1 159 ? -10.002 -3.591 4.067 1.00 97.75 159 ILE A CA 1
ATOM 1208 C C . ILE A 1 159 ? -10.389 -3.634 5.543 1.00 97.75 159 ILE A C 1
ATOM 1210 O O . ILE A 1 159 ? -11.454 -4.149 5.884 1.00 97.75 159 ILE A O 1
ATOM 1214 N N . SER A 1 160 ? -9.550 -3.075 6.411 1.00 96.31 160 SER A N 1
ATOM 1215 C CA . SER A 1 160 ? -9.783 -3.013 7.855 1.00 96.31 160 SER A CA 1
ATOM 1216 C C . SER A 1 160 ? -9.473 -1.624 8.410 1.00 96.31 160 SER A C 1
ATOM 1218 O O . SER A 1 160 ? -8.546 -0.948 7.963 1.00 96.31 160 SER A O 1
ATOM 1220 N N . ALA A 1 161 ? -10.264 -1.176 9.387 1.00 94.75 161 ALA A N 1
ATOM 1221 C CA . ALA A 1 161 ? -9.944 0.028 10.144 1.00 94.75 161 ALA A CA 1
ATOM 1222 C C . ALA A 1 161 ? -8.760 -0.260 11.078 1.00 94.75 161 ALA A C 1
ATOM 1224 O O . ALA A 1 161 ? -8.735 -1.278 11.773 1.00 94.75 161 ALA A O 1
ATOM 1225 N N . LEU A 1 162 ? -7.787 0.643 11.104 1.00 89.88 162 LEU A N 1
ATOM 1226 C CA . LEU A 1 162 ? -6.666 0.604 12.030 1.00 89.88 162 LEU A CA 1
ATOM 1227 C C . LEU A 1 162 ? -6.995 1.418 13.270 1.00 89.88 162 LEU A C 1
ATOM 1229 O O . LEU A 1 162 ? -7.536 2.517 13.179 1.00 89.88 162 LEU A O 1
ATOM 1233 N N . PHE A 1 163 ? -6.607 0.878 14.425 1.00 76.44 163 PHE A N 1
ATOM 1234 C CA . PHE A 1 163 ? -6.854 1.494 15.728 1.00 76.44 163 PHE A CA 1
ATOM 1235 C C . PHE A 1 163 ? -8.333 1.866 15.910 1.00 76.44 163 PHE A C 1
ATOM 1237 O O . PHE A 1 163 ? -8.632 3.033 16.178 1.00 76.44 163 PHE A O 1
ATOM 1244 N N . PRO A 1 164 ? -9.276 0.910 15.754 1.00 58.06 164 PRO A N 1
ATOM 1245 C CA . PRO A 1 164 ? -10.644 1.178 16.162 1.00 58.06 164 PRO A CA 1
ATOM 1246 C C . PRO A 1 164 ? -10.565 1.648 17.616 1.00 58.06 164 PRO A C 1
ATOM 1248 O O . PRO A 1 164 ? -9.901 1.008 18.437 1.00 58.06 164 PRO A O 1
ATOM 1251 N N . GLY A 1 165 ? -11.136 2.821 17.904 1.00 51.38 165 GLY A N 1
ATOM 1252 C CA . GLY A 1 165 ? -11.186 3.348 19.267 1.00 51.38 165 GLY A CA 1
ATOM 1253 C C . GLY A 1 165 ? -11.766 2.304 20.231 1.00 51.38 165 GLY A C 1
ATOM 1254 O O . GLY A 1 165 ? -12.281 1.277 19.779 1.00 51.38 165 GLY A O 1
ATOM 1255 N N . PRO A 1 166 ? -11.695 2.527 21.555 1.00 42.97 166 PRO A N 1
ATOM 1256 C CA . PRO A 1 166 ? -12.278 1.588 22.506 1.00 42.97 166 PRO A CA 1
ATOM 1257 C C . PRO A 1 166 ? -13.708 1.244 22.070 1.00 42.97 166 PRO A C 1
ATOM 1259 O O . PRO A 1 166 ? -14.536 2.143 21.899 1.00 42.97 166 PRO A O 1
ATOM 1262 N N . GLN A 1 167 ? -13.947 -0.047 21.815 1.00 36.28 167 GLN A N 1
ATOM 1263 C CA . GLN A 1 167 ? -15.282 -0.590 21.587 1.00 36.28 167 GLN A CA 1
ATOM 1264 C C . GLN A 1 167 ? -16.067 -0.241 22.853 1.00 36.28 167 GLN A C 1
ATOM 1266 O O . GLN A 1 167 ? -15.718 -0.716 23.934 1.00 36.28 167 GLN A O 1
ATOM 1271 N N . ARG A 1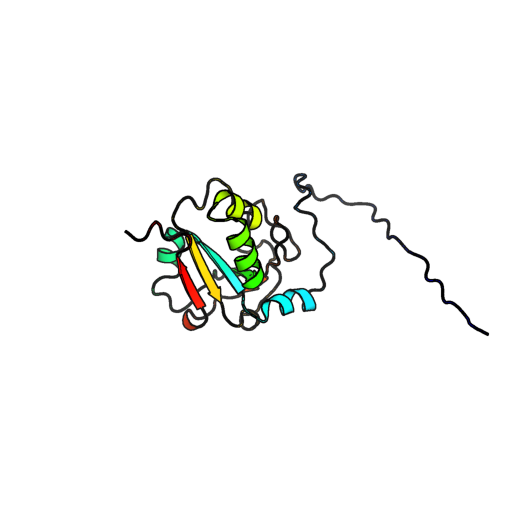 168 ? -16.990 0.715 22.732 1.00 35.94 168 ARG A N 1
ATOM 1272 C CA . ARG A 1 168 ? -17.853 1.137 23.836 1.00 35.94 168 ARG A CA 1
ATOM 1273 C C . ARG A 1 168 ? -18.782 0.010 24.249 1.00 35.94 168 ARG A C 1
ATOM 1275 O O . ARG A 1 168 ? -19.244 -0.713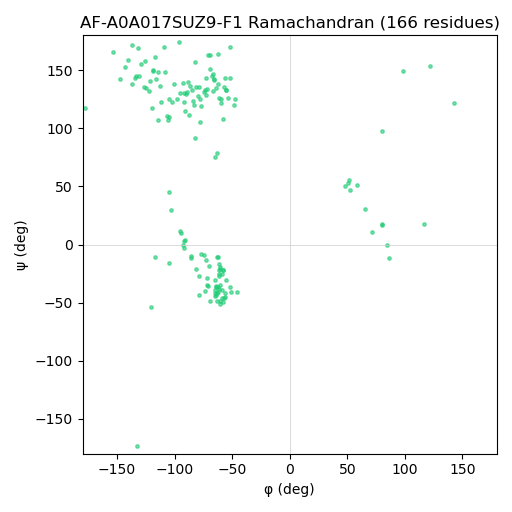 23.340 1.00 35.94 168 ARG A O 1
#

pLDDT: mean 82.4, std 22.78, range [27.66, 98.69]

Foldseek 3Di:
DDDDDDDDDDDDDDDDDDDPDPDDPLQDADDDPFVVLVVLCQAWWKDKDFPVCCVVAPPPDQKHADQLWRKTFHPVLVVVQLVVCVQPVQSVCVLQVHDPPPRPHWMKMKIFHRQVVQVKDFDDLRGPPRDSQDDGHQGGSNRTGMITGHMDGSVRIDMDTDCPDPPD

Secondary structure (DSSP, 8-state):
-----PPPP-PPP-----------GGG--PPP-HHHHHHTTTT-EEEEEEHHHIIIIITT-SEES-TT-EEEEEHHHHHHHHHHHTT-HHHHHHHTT--TTS--S-EEEEEESSGGGTT-B---S-STT--TT--SSSB-TTS-BEEEE--EEGGGEEEEEESPPP--

Nearest PDB structures (foldseek):
  7wvh-assembly1_A  TM=7.539E-01  e=4.670E-04  Streptococcus pyogenes A20
  5o32-assembly1_F  TM=2.852E-01  e=6.880E+00  Homo sapiens

Radius of gyration: 18.93 Å; Cα contacts (8 Å, |Δi|>4): 260; chains: 1; bounding box: 65×51×37 Å

Solvent-accessible surface area (backbone atoms only — not comparable to full-atom values): 10104 Å² total; per-residue (Å²): 140,87,82,85,87,85,81,83,90,78,82,84,86,83,80,88,82,85,75,94,64,80,90,50,87,60,59,72,75,73,93,74,60,64,67,65,58,57,55,63,27,65,86,10,24,23,38,75,46,34,48,72,52,39,61,73,54,45,63,95,41,68,55,30,62,44,87,71,33,27,66,27,30,25,38,69,58,51,53,53,50,51,61,74,33,70,82,38,61,74,54,48,29,52,46,64,45,44,61,87,93,50,77,90,57,60,36,33,38,40,40,30,58,52,39,69,79,31,67,51,40,67,52,82,68,81,26,86,82,51,54,97,51,61,51,79,74,30,32,34,37,49,64,39,60,35,33,19,19,48,56,42,53,38,86,46,45,52,76,44,73,47,79,72,66,85,84,125

Mean predicted aligned error: 9.49 Å